Protein AF-A0A1Y2WMS4-F1 (afdb_monomer)

Structure (mmCIF, N/CA/C/O backbone):
data_AF-A0A1Y2WMS4-F1
#
_entry.id   AF-A0A1Y2WMS4-F1
#
loop_
_atom_site.group_PDB
_atom_site.id
_atom_site.type_symbol
_atom_site.label_atom_id
_atom_site.label_alt_id
_atom_site.label_comp_id
_atom_site.label_asym_id
_atom_site.label_entity_id
_atom_site.label_seq_id
_atom_site.pdbx_PDB_ins_code
_atom_site.Cartn_x
_atom_site.Cartn_y
_atom_site.Cartn_z
_atom_site.occupancy
_atom_site.B_iso_or_equiv
_atom_site.auth_seq_id
_atom_site.auth_comp_id
_atom_site.auth_asym_id
_atom_site.auth_atom_id
_atom_site.pdbx_PDB_model_num
ATOM 1 N N . MET A 1 1 ? 2.928 -3.178 -6.859 1.00 96.81 1 MET A N 1
ATOM 2 C CA . MET A 1 1 ? 4.095 -2.973 -5.972 1.00 96.81 1 MET A CA 1
ATOM 3 C C . MET A 1 1 ? 3.672 -2.931 -4.508 1.00 96.81 1 MET A C 1
ATOM 5 O O . MET A 1 1 ? 3.887 -3.922 -3.828 1.00 96.81 1 MET A O 1
ATOM 9 N N . ALA A 1 2 ? 3.023 -1.856 -4.038 1.00 98.31 2 ALA A N 1
ATOM 10 C CA . ALA A 1 2 ? 2.674 -1.676 -2.622 1.00 98.31 2 ALA A CA 1
ATOM 11 C C . ALA A 1 2 ? 1.907 -2.861 -2.008 1.00 98.31 2 ALA A C 1
ATOM 13 O O . ALA A 1 2 ? 2.315 -3.359 -0.966 1.00 98.31 2 ALA A O 1
ATOM 14 N N . GLU A 1 3 ? 0.863 -3.363 -2.678 1.00 98.50 3 GLU A N 1
ATOM 15 C CA . GLU A 1 3 ? 0.104 -4.532 -2.205 1.00 98.50 3 GLU A CA 1
ATOM 16 C C . GLU A 1 3 ? 0.995 -5.767 -2.028 1.00 98.50 3 GLU A C 1
ATOM 18 O O . GLU A 1 3 ? 0.971 -6.390 -0.972 1.00 98.50 3 GLU A O 1
ATOM 23 N N . GLY A 1 4 ? 1.812 -6.099 -3.034 1.00 98.25 4 GLY A N 1
ATOM 24 C CA . GLY A 1 4 ? 2.707 -7.257 -2.992 1.00 98.25 4 GLY A CA 1
ATOM 25 C C . GLY A 1 4 ? 3.727 -7.173 -1.860 1.00 98.25 4 GLY A C 1
ATOM 26 O O . GLY A 1 4 ? 3.909 -8.143 -1.128 1.00 98.25 4 GLY A O 1
ATOM 27 N N . VAL A 1 5 ? 4.323 -5.994 -1.658 1.00 98.62 5 VAL A N 1
ATOM 28 C CA . VAL A 1 5 ? 5.261 -5.743 -0.554 1.00 98.62 5 VAL A CA 1
ATOM 29 C C . VAL A 1 5 ? 4.569 -5.821 0.805 1.00 98.62 5 VAL A C 1
ATOM 31 O O . VAL A 1 5 ? 5.076 -6.452 1.726 1.00 98.62 5 VAL A O 1
ATOM 34 N N . PHE A 1 6 ? 3.399 -5.203 0.951 1.00 98.62 6 PHE A N 1
ATOM 35 C CA . PHE A 1 6 ? 2.679 -5.206 2.220 1.00 98.62 6 PHE A CA 1
ATOM 36 C C . PHE A 1 6 ? 2.201 -6.619 2.583 1.00 98.62 6 PHE A C 1
ATOM 38 O O . PHE A 1 6 ? 2.383 -7.076 3.712 1.00 98.62 6 PHE A O 1
ATOM 45 N N . ARG A 1 7 ? 1.644 -7.348 1.606 1.00 98.00 7 ARG A N 1
ATOM 46 C CA . ARG A 1 7 ? 1.202 -8.741 1.761 1.00 98.00 7 ARG A CA 1
ATOM 47 C C . ARG A 1 7 ? 2.344 -9.667 2.146 1.00 98.00 7 ARG A C 1
ATOM 49 O O . ARG A 1 7 ? 2.129 -10.514 3.009 1.00 98.00 7 ARG A O 1
ATOM 56 N N . SER A 1 8 ? 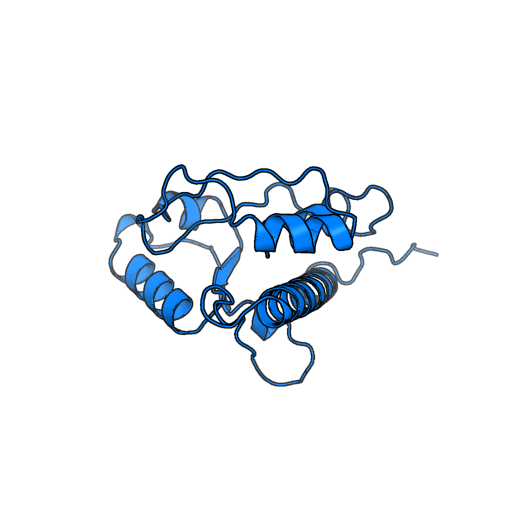3.528 -9.506 1.551 1.00 97.69 8 SER A N 1
ATOM 57 C CA . SER A 1 8 ? 4.674 -10.352 1.895 1.00 97.69 8 SER A CA 1
ATOM 58 C C . SER A 1 8 ? 5.102 -10.178 3.353 1.00 97.69 8 SER A C 1
ATOM 60 O O . SER A 1 8 ? 5.530 -11.145 3.964 1.00 97.69 8 SER A O 1
ATOM 62 N N . ILE A 1 9 ? 4.903 -8.996 3.948 1.00 97.50 9 ILE A N 1
ATOM 63 C CA . ILE A 1 9 ? 5.199 -8.755 5.368 1.00 97.50 9 ILE A CA 1
ATOM 64 C C . ILE A 1 9 ? 4.141 -9.377 6.281 1.00 97.50 9 ILE A C 1
ATOM 66 O O . ILE A 1 9 ? 4.484 -10.005 7.276 1.00 97.50 9 ILE A O 1
ATOM 70 N N . VAL A 1 10 ? 2.852 -9.183 5.995 1.00 97.44 10 VAL A N 1
ATOM 71 C CA . VAL A 1 10 ? 1.772 -9.557 6.937 1.00 97.44 10 VAL A CA 1
ATOM 72 C C . VAL A 1 10 ? 1.284 -10.999 6.783 1.00 97.44 10 VAL A C 1
ATOM 74 O O . VAL A 1 10 ? 0.491 -11.474 7.597 1.00 97.44 10 VAL A O 1
ATOM 77 N N . LYS A 1 11 ? 1.725 -11.701 5.732 1.00 95.25 11 LYS A N 1
ATOM 78 C CA . LYS A 1 11 ? 1.433 -13.126 5.504 1.00 95.25 11 LYS A CA 1
ATOM 79 C C . LYS A 1 11 ? 2.654 -14.036 5.693 1.00 95.25 11 LYS A C 1
ATOM 81 O O . LYS A 1 11 ? 2.504 -15.250 5.594 1.00 95.25 11 LYS A O 1
ATOM 86 N N . ASP A 1 12 ? 3.826 -13.484 5.998 1.00 94.94 12 ASP A N 1
ATOM 87 C CA . ASP A 1 12 ? 4.987 -14.261 6.438 1.00 94.94 12 ASP A CA 1
ATOM 88 C C . ASP A 1 12 ? 4.782 -14.727 7.886 1.00 94.94 12 ASP A C 1
ATOM 90 O O . ASP A 1 12 ? 4.567 -13.911 8.776 1.00 94.94 12 ASP A O 1
ATOM 94 N N . GLN A 1 13 ? 4.848 -16.038 8.127 1.00 95.31 13 GLN A N 1
ATOM 95 C CA . GLN A 1 13 ? 4.649 -16.644 9.450 1.00 95.31 13 GLN A CA 1
ATOM 96 C C . GLN A 1 13 ? 5.714 -16.245 10.474 1.00 95.31 13 GLN A C 1
ATOM 98 O O . GLN A 1 13 ? 5.467 -16.326 11.675 1.00 95.31 13 GLN A O 1
ATOM 103 N N . SER A 1 14 ? 6.895 -15.834 10.013 1.00 95.31 14 SER A N 1
ATOM 104 C CA . SER A 1 14 ? 7.967 -15.339 10.876 1.00 95.31 14 SER A CA 1
ATOM 105 C C . SER A 1 14 ? 7.796 -13.865 11.256 1.00 95.31 14 SER A C 1
ATOM 107 O O . SER A 1 14 ? 8.465 -13.378 12.167 1.00 95.31 14 SER A O 1
ATOM 109 N N . SER A 1 15 ? 6.891 -13.149 10.583 1.00 95.94 15 SER A N 1
ATOM 110 C CA . SER A 1 15 ? 6.625 -11.739 10.838 1.00 95.94 15 SER A CA 1
ATOM 111 C C . SER A 1 15 ? 5.830 -11.552 12.133 1.00 95.94 15 SER A C 1
ATOM 113 O O . SER A 1 15 ? 4.819 -12.230 12.332 1.00 95.94 15 SER A O 1
ATOM 115 N N . PRO A 1 16 ? 6.179 -10.569 12.985 1.00 96.31 16 PRO A N 1
ATOM 116 C CA . PRO A 1 16 ? 5.387 -10.246 14.175 1.00 96.31 16 PRO A CA 1
ATOM 117 C C . PRO A 1 16 ? 3.985 -9.721 13.828 1.00 96.31 16 PRO A C 1
ATOM 119 O O . PRO A 1 16 ? 3.116 -9.654 14.694 1.00 96.31 16 PRO A O 1
ATOM 122 N N . TYR A 1 17 ? 3.759 -9.357 12.562 1.00 97.00 17 TYR A N 1
ATOM 123 C CA . TYR A 1 17 ? 2.486 -8.863 12.047 1.00 97.00 17 TYR A CA 1
ATOM 124 C C . TYR A 1 17 ? 1.635 -9.958 11.392 1.00 97.00 17 TYR A C 1
ATOM 126 O O . TYR A 1 17 ? 0.578 -9.656 10.827 1.00 97.00 17 TYR A O 1
ATOM 134 N N . TYR A 1 18 ? 2.091 -11.216 11.432 1.00 96.19 18 TYR A N 1
ATOM 135 C CA . TYR A 1 18 ? 1.369 -12.342 10.856 1.00 96.19 18 TYR A CA 1
ATOM 136 C C . TYR A 1 18 ? -0.062 -12.412 11.402 1.00 96.19 18 TYR A C 1
ATOM 138 O O . TYR A 1 18 ? -0.282 -12.389 12.611 1.00 96.19 18 TYR A O 1
ATOM 146 N N . ASN A 1 19 ? -1.042 -12.491 10.499 1.00 92.56 19 ASN A N 1
ATOM 147 C CA . ASN A 1 19 ? -2.478 -12.529 10.809 1.00 92.56 19 ASN A CA 1
ATOM 148 C C . ASN A 1 19 ? -3.059 -11.310 11.557 1.00 92.56 19 ASN A C 1
ATOM 150 O O . ASN A 1 19 ? -4.231 -11.348 11.924 1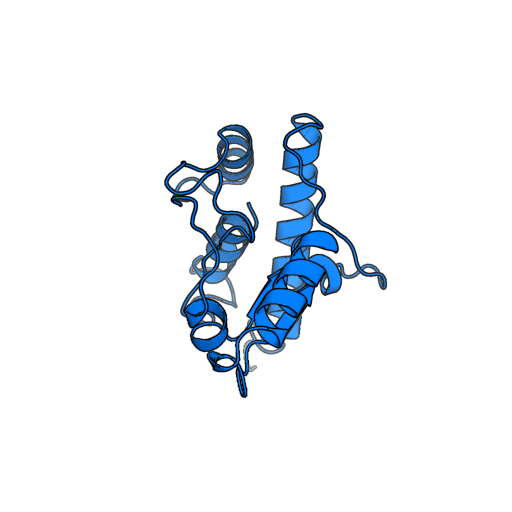.00 92.56 19 ASN A O 1
ATOM 154 N N . LEU A 1 20 ? -2.317 -10.208 11.725 1.00 96.25 20 LEU A N 1
ATOM 155 C CA . LEU A 1 20 ? -2.885 -8.961 12.267 1.00 96.25 20 LEU A CA 1
ATOM 156 C C . LEU A 1 20 ? -3.685 -8.170 11.224 1.00 96.25 20 LEU A C 1
ATOM 158 O O . LEU A 1 20 ? -4.523 -7.343 11.578 1.00 96.25 20 LEU A O 1
ATOM 162 N N . ILE A 1 21 ? -3.435 -8.430 9.939 1.00 97.31 21 ILE A N 1
ATOM 163 C CA . ILE A 1 21 ? -4.159 -7.829 8.821 1.00 97.31 21 ILE A CA 1
ATOM 164 C C . ILE A 1 21 ? -4.978 -8.903 8.108 1.00 97.31 21 ILE A C 1
ATOM 166 O O . ILE A 1 21 ? -4.432 -9.838 7.504 1.00 97.31 21 ILE A O 1
ATOM 170 N N . ASP A 1 22 ? -6.296 -8.730 8.158 1.00 95.25 22 ASP A N 1
ATOM 171 C CA . ASP A 1 22 ? -7.261 -9.614 7.510 1.00 95.25 22 ASP A CA 1
ATOM 172 C C . ASP A 1 22 ? -7.119 -9.540 5.982 1.00 95.25 22 ASP A C 1
ATOM 174 O O . ASP A 1 22 ? -6.704 -10.509 5.328 1.00 95.25 22 ASP A O 1
ATOM 178 N N . ARG A 1 23 ? -7.338 -8.341 5.424 1.00 96.38 23 ARG A N 1
ATOM 179 C CA . ARG A 1 23 ? -7.416 -8.104 3.980 1.00 96.38 23 ARG A CA 1
ATOM 180 C C . ARG A 1 23 ? -6.440 -7.033 3.500 1.00 96.38 23 ARG A C 1
ATOM 182 O O . ARG A 1 23 ? -6.307 -5.976 4.107 1.00 96.38 23 ARG A O 1
ATOM 189 N N . VAL A 1 24 ? -5.802 -7.297 2.360 1.00 97.94 24 VAL A N 1
ATOM 190 C CA . VAL A 1 24 ? -4.937 -6.358 1.631 1.00 97.94 24 VAL A CA 1
ATOM 191 C C . VAL A 1 24 ? -5.297 -6.449 0.155 1.00 97.94 24 VAL A C 1
ATOM 193 O O . VAL A 1 24 ? -5.453 -7.553 -0.361 1.00 97.94 24 VAL A O 1
ATOM 196 N N . ASP A 1 25 ? -5.442 -5.306 -0.503 1.00 98.12 25 ASP A N 1
ATOM 197 C CA . ASP A 1 25 ? -5.814 -5.209 -1.915 1.00 98.12 25 ASP A CA 1
ATOM 198 C C . ASP A 1 25 ? -5.302 -3.879 -2.491 1.00 98.12 25 ASP A C 1
ATOM 200 O O . ASP A 1 25 ? -4.884 -2.988 -1.743 1.00 98.12 25 ASP A O 1
ATOM 204 N N . SER A 1 26 ? -5.356 -3.723 -3.811 1.00 98.00 26 SER A N 1
ATOM 205 C CA . SER A 1 26 ? -5.028 -2.480 -4.503 1.00 98.00 26 SER A CA 1
ATOM 206 C C . SER A 1 26 ? -5.996 -2.165 -5.642 1.00 98.00 26 SER A C 1
ATOM 208 O O . SER A 1 26 ? -6.735 -3.011 -6.140 1.00 98.00 26 SER A O 1
ATOM 210 N N . CYS A 1 27 ? -6.051 -0.892 -6.030 1.00 97.56 27 CYS A N 1
ATOM 211 C CA . CYS A 1 27 ? -6.873 -0.429 -7.141 1.00 97.56 27 CYS A CA 1
ATOM 212 C C . CYS A 1 27 ? -6.344 0.890 -7.711 1.00 97.56 27 CYS A C 1
ATOM 214 O O . CYS A 1 27 ? -5.591 1.611 -7.055 1.00 97.56 27 CYS A O 1
ATOM 216 N N . GLY A 1 28 ? -6.757 1.213 -8.935 1.00 95.81 28 GLY A N 1
ATOM 217 C CA . GLY A 1 28 ? -6.514 2.511 -9.557 1.00 95.81 28 GLY A CA 1
ATOM 218 C C . GLY A 1 28 ? -7.675 3.485 -9.342 1.00 95.81 28 GLY A C 1
ATOM 219 O O . GLY A 1 28 ? -8.845 3.093 -9.356 1.00 95.81 28 GLY A O 1
ATOM 220 N N . THR A 1 29 ? -7.369 4.782 -9.218 1.00 93.50 29 THR A N 1
ATOM 221 C CA . THR A 1 29 ? -8.392 5.847 -9.299 1.00 93.50 29 THR A CA 1
ATOM 222 C C . THR A 1 29 ? -8.969 5.947 -10.721 1.00 93.50 29 THR A C 1
ATOM 224 O O . THR A 1 29 ? -10.154 6.236 -10.914 1.00 93.50 29 THR A O 1
ATOM 227 N N . GLY A 1 30 ? -8.145 5.626 -11.725 1.00 87.69 30 GLY A N 1
ATOM 228 C CA . GLY A 1 30 ? -8.538 5.381 -13.111 1.00 87.69 30 GLY A CA 1
ATOM 229 C C . GLY A 1 30 ? -8.938 3.924 -13.381 1.00 87.69 30 GLY A C 1
ATOM 230 O O . GLY A 1 30 ? -8.636 3.023 -12.606 1.00 87.69 30 GLY A O 1
ATOM 231 N N . GLY A 1 31 ? -9.631 3.690 -14.501 1.00 86.81 31 GLY A N 1
ATOM 232 C CA . GLY A 1 31 ? -10.062 2.350 -14.935 1.00 86.81 31 GLY A CA 1
ATOM 233 C C . GLY A 1 31 ? -9.343 1.808 -16.173 1.00 86.81 31 GLY A C 1
ATOM 234 O O . GLY A 1 31 ? -9.758 0.771 -16.681 1.00 86.81 31 GLY A O 1
ATOM 235 N N . TYR A 1 32 ? -8.319 2.507 -16.672 1.00 85.62 32 TYR A N 1
ATOM 236 C CA . TYR A 1 32 ? -7.708 2.261 -17.987 1.00 85.62 32 TYR A CA 1
ATOM 237 C C . TYR A 1 32 ? -7.072 0.874 -18.144 1.00 85.62 32 TYR A C 1
ATOM 239 O O . TYR A 1 32 ? -7.083 0.343 -19.245 1.00 85.62 32 TYR A O 1
ATOM 247 N N . HIS A 1 33 ? -6.582 0.293 -17.048 1.00 89.44 33 HIS A N 1
ATOM 248 C CA . HIS A 1 33 ? -5.892 -1.002 -17.023 1.00 89.44 33 HIS A CA 1
ATOM 249 C C . HIS A 1 33 ? -6.725 -2.103 -16.358 1.00 89.44 33 HIS A C 1
ATOM 251 O O . HIS A 1 33 ? -6.185 -3.060 -15.825 1.00 89.44 33 HIS A O 1
ATOM 257 N N . THR A 1 34 ? -8.051 -1.948 -16.282 1.00 93.81 34 THR A N 1
ATOM 258 C CA . THR A 1 34 ? -8.883 -2.927 -15.565 1.00 93.81 34 THR A CA 1
ATOM 259 C C . THR A 1 34 ? -8.780 -4.309 -16.221 1.00 93.81 34 THR A C 1
ATOM 261 O O . THR A 1 34 ? -9.140 -4.4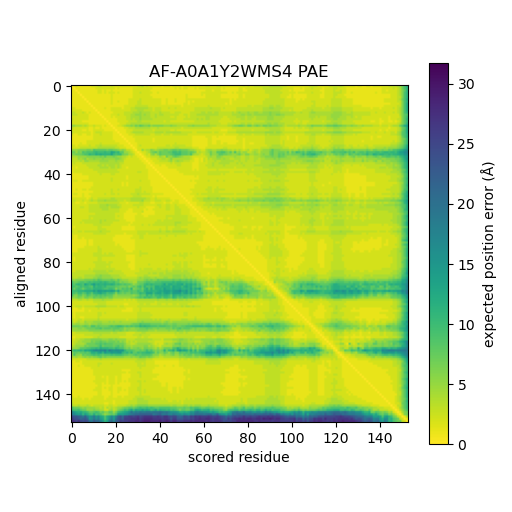55 -17.383 1.00 93.81 34 THR A O 1
ATOM 264 N N . GLY A 1 35 ? -8.369 -5.317 -15.452 1.00 95.38 35 GLY A N 1
ATOM 265 C CA . GLY A 1 35 ? -8.156 -6.695 -15.892 1.00 95.38 35 GLY A CA 1
ATOM 266 C C . GLY A 1 35 ? -6.699 -7.031 -16.213 1.00 95.38 35 GLY A C 1
ATOM 267 O O . GLY A 1 35 ? -6.366 -8.213 -16.226 1.00 95.38 35 GLY A O 1
ATOM 268 N N . ASP A 1 36 ? -5.841 -6.029 -16.413 1.00 96.06 36 ASP A N 1
ATOM 269 C CA . ASP A 1 36 ? -4.435 -6.246 -16.751 1.00 96.06 36 ASP A CA 1
ATOM 270 C C . ASP A 1 36 ? -3.662 -6.826 -15.554 1.00 96.06 36 ASP A C 1
ATOM 272 O O . ASP A 1 36 ? -3.919 -6.494 -14.390 1.00 96.06 36 ASP A O 1
ATOM 276 N N . GLU A 1 37 ? -2.680 -7.676 -15.847 1.00 96.31 37 GLU A N 1
ATOM 277 C CA . GLU A 1 37 ? -1.688 -8.117 -14.864 1.00 96.31 37 GLU A CA 1
ATOM 278 C C . GLU A 1 37 ? -0.746 -6.959 -14.474 1.00 96.31 37 GLU A C 1
ATOM 280 O O . GLU A 1 37 ? -0.636 -5.965 -15.202 1.00 96.31 37 GLU A O 1
ATOM 285 N N . PRO A 1 38 ? -0.038 -7.045 -13.330 1.00 95.00 38 PRO A N 1
ATOM 286 C CA . PRO A 1 38 ? 0.920 -6.021 -12.947 1.00 95.00 38 PRO A CA 1
ATOM 287 C C . PRO A 1 38 ? 2.040 -5.925 -13.985 1.00 95.00 38 PRO A C 1
ATOM 289 O O . PRO A 1 38 ? 2.474 -6.933 -14.539 1.00 95.00 38 PRO A O 1
ATOM 292 N N . ASP A 1 39 ? 2.558 -4.714 -14.201 1.00 95.06 39 ASP A N 1
ATOM 293 C CA . ASP A 1 39 ? 3.680 -4.488 -15.115 1.00 95.06 39 ASP A CA 1
ATOM 294 C C . ASP A 1 39 ? 4.828 -5.475 -14.836 1.00 95.06 39 ASP A C 1
ATOM 296 O O . ASP A 1 39 ? 5.269 -5.621 -13.692 1.00 95.06 39 ASP A O 1
ATOM 300 N N . SER A 1 40 ? 5.336 -6.127 -15.884 1.00 95.50 40 SER A N 1
ATOM 301 C CA . SER A 1 40 ? 6.408 -7.130 -15.780 1.00 95.50 40 SER A CA 1
ATOM 302 C C . SER A 1 40 ? 7.649 -6.643 -15.019 1.00 95.50 40 SER A C 1
ATOM 304 O O . SER A 1 40 ? 8.314 -7.437 -14.360 1.00 95.50 40 SER A O 1
ATOM 306 N N . ARG A 1 41 ? 7.950 -5.337 -15.037 1.00 96.44 41 ARG A N 1
ATOM 307 C CA . ARG A 1 41 ? 9.054 -4.738 -14.272 1.00 96.44 41 ARG A CA 1
ATOM 308 C C . ARG A 1 41 ? 8.736 -4.684 -12.781 1.00 96.44 41 ARG A C 1
ATOM 310 O O . ARG A 1 41 ? 9.621 -4.930 -11.975 1.00 96.44 41 ARG A O 1
ATOM 317 N N . THR A 1 42 ? 7.475 -4.438 -12.410 1.00 96.56 42 THR A N 1
ATOM 318 C CA . THR A 1 42 ? 7.024 -4.598 -11.016 1.00 96.56 42 THR A CA 1
ATOM 319 C C . THR A 1 42 ? 7.184 -6.045 -10.574 1.00 96.56 42 THR A C 1
ATOM 321 O O . THR A 1 42 ? 7.715 -6.275 -9.494 1.00 96.56 42 THR A O 1
ATOM 324 N N . MET A 1 43 ? 6.753 -7.004 -11.399 1.00 97.50 43 MET A N 1
ATOM 325 C CA . MET A 1 43 ? 6.885 -8.430 -11.084 1.00 97.50 43 MET A CA 1
ATOM 326 C C . MET A 1 43 ? 8.352 -8.835 -10.924 1.00 97.50 43 MET A C 1
ATOM 328 O O . MET A 1 43 ? 8.715 -9.392 -9.896 1.00 97.50 43 MET A O 1
ATOM 332 N N . SER A 1 44 ? 9.214 -8.441 -11.863 1.00 97.00 44 SER A N 1
ATOM 333 C CA . SER A 1 44 ? 10.651 -8.719 -11.807 1.00 97.00 44 SER A CA 1
ATOM 334 C C . SER A 1 44 ? 11.324 -8.126 -10.564 1.00 97.00 44 SER A C 1
ATOM 336 O O . SER A 1 44 ? 12.138 -8.805 -9.943 1.00 97.00 44 SER A O 1
ATOM 338 N N . THR A 1 45 ? 10.974 -6.896 -10.169 1.00 97.88 45 THR A N 1
ATOM 339 C CA . THR A 1 45 ? 11.477 -6.291 -8.926 1.00 97.88 45 THR A CA 1
ATOM 340 C C . THR A 1 45 ? 10.959 -7.028 -7.688 1.00 97.88 45 THR A C 1
ATOM 342 O O . THR A 1 45 ? 11.716 -7.287 -6.761 1.00 97.88 45 THR A O 1
ATOM 345 N N . LEU A 1 46 ? 9.679 -7.409 -7.645 1.00 98.31 46 LEU A N 1
ATOM 346 C CA . LEU A 1 46 ? 9.142 -8.189 -6.524 1.00 98.31 46 LEU A CA 1
ATOM 347 C C . LEU A 1 46 ? 9.857 -9.544 -6.391 1.00 98.31 46 LEU A C 1
ATOM 349 O O . LEU A 1 46 ? 10.260 -9.923 -5.291 1.00 98.31 46 LEU A O 1
ATOM 353 N N . GLU A 1 47 ? 10.081 -10.236 -7.507 1.00 98.12 47 GLU A N 1
ATOM 354 C CA . GLU A 1 47 ? 10.785 -11.518 -7.555 1.00 98.12 47 GLU A CA 1
ATOM 355 C C . GLU A 1 47 ? 12.244 -11.408 -7.104 1.00 98.12 47 GLU A C 1
ATOM 357 O O . GLU A 1 47 ? 12.698 -12.253 -6.330 1.00 98.12 47 GLU A O 1
ATOM 362 N N . SER A 1 48 ? 12.974 -10.358 -7.509 1.00 97.81 48 SER A N 1
ATOM 363 C CA . SER A 1 48 ? 14.360 -10.144 -7.057 1.00 97.81 48 SER A CA 1
ATOM 364 C C . SER A 1 48 ? 14.472 -9.930 -5.546 1.00 97.81 48 SER A C 1
ATOM 366 O O . SER A 1 48 ? 15.536 -10.152 -4.974 1.00 97.81 48 SER A O 1
ATOM 368 N N . HIS A 1 49 ? 13.366 -9.552 -4.902 1.00 98.00 49 HIS A N 1
ATOM 369 C CA . HIS A 1 49 ? 13.230 -9.404 -3.453 1.00 98.00 49 HIS A CA 1
ATOM 370 C C . HIS A 1 49 ? 12.518 -10.589 -2.774 1.00 98.00 49 HIS A C 1
ATOM 372 O O . HIS A 1 49 ? 12.092 -10.493 -1.623 1.00 98.00 49 HIS A O 1
ATOM 378 N N . GLY A 1 50 ? 12.384 -11.723 -3.469 1.00 97.56 50 GLY A N 1
ATOM 379 C CA . GLY A 1 50 ? 11.833 -12.966 -2.921 1.00 97.56 50 GLY A CA 1
ATOM 380 C C . GLY A 1 50 ? 10.303 -13.039 -2.878 1.00 97.56 50 GLY A C 1
ATOM 381 O O . GLY A 1 50 ? 9.754 -13.997 -2.337 1.00 97.56 50 GLY A O 1
ATOM 382 N N . ILE A 1 51 ? 9.594 -12.068 -3.459 1.00 98.12 51 ILE A N 1
ATOM 383 C CA . ILE A 1 51 ? 8.128 -12.047 -3.527 1.00 98.12 51 ILE A CA 1
ATOM 384 C C . ILE A 1 51 ? 7.691 -12.670 -4.859 1.00 98.12 51 ILE A C 1
ATOM 386 O O . ILE A 1 51 ? 7.456 -11.974 -5.843 1.00 98.12 51 ILE A O 1
ATOM 390 N N . TH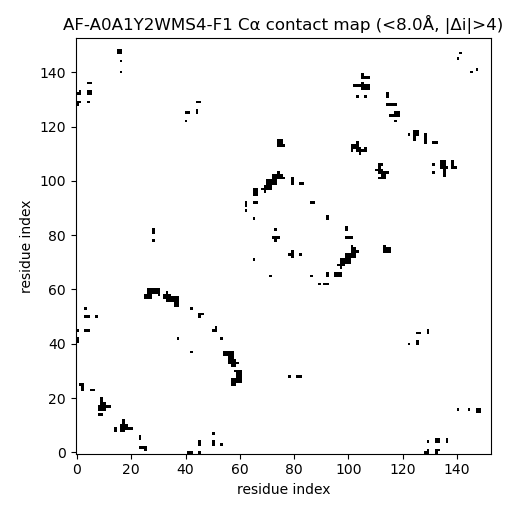R A 1 52 ? 7.589 -13.999 -4.893 1.00 96.38 52 THR A N 1
ATOM 391 C CA . THR A 1 52 ? 7.359 -14.780 -6.128 1.00 96.38 52 THR A CA 1
ATOM 392 C C . THR A 1 52 ? 5.924 -15.282 -6.310 1.00 96.38 52 THR A C 1
ATOM 394 O O . THR A 1 52 ? 5.581 -15.818 -7.357 1.00 96.38 52 THR A O 1
ATOM 397 N N . ASN A 1 53 ? 5.061 -15.121 -5.304 1.00 93.19 53 ASN A N 1
ATOM 398 C CA . ASN A 1 53 ? 3.673 -15.604 -5.313 1.00 93.19 53 ASN A CA 1
ATOM 399 C C . ASN A 1 53 ? 2.634 -14.478 -5.452 1.00 93.19 53 ASN A C 1
ATOM 401 O O . ASN A 1 53 ? 1.443 -14.689 -5.203 1.00 93.19 53 ASN A O 1
ATOM 405 N N . TYR A 1 54 ? 3.074 -13.270 -5.808 1.00 96.31 54 TYR A N 1
ATOM 406 C CA . TYR A 1 54 ? 2.177 -12.139 -5.983 1.00 96.31 54 TYR A CA 1
ATOM 407 C C . TYR A 1 54 ? 1.421 -12.253 -7.306 1.00 96.31 54 TYR A C 1
ATOM 409 O O . TYR A 1 54 ? 2.006 -12.423 -8.368 1.00 96.31 54 TYR A O 1
ATOM 417 N N . THR A 1 55 ? 0.104 -12.128 -7.232 1.00 94.75 55 THR A N 1
ATOM 418 C CA . THR A 1 55 ? -0.784 -12.045 -8.389 1.00 94.75 55 THR A CA 1
ATOM 419 C C . THR A 1 55 ? -1.844 -10.999 -8.087 1.00 94.75 55 THR A C 1
ATOM 421 O O . THR A 1 55 ? -2.269 -10.841 -6.937 1.00 94.75 55 THR A O 1
ATOM 424 N N . HIS A 1 56 ? -2.235 -10.253 -9.113 1.00 96.19 56 HIS A N 1
ATOM 425 C CA . HIS A 1 56 ? -3.250 -9.216 -9.023 1.00 96.19 56 HIS A CA 1
ATOM 426 C C . HIS A 1 56 ? -3.813 -8.960 -10.421 1.00 96.19 56 HIS A C 1
ATOM 428 O O . HIS A 1 56 ? -3.072 -9.015 -11.395 1.00 96.19 56 HIS A O 1
ATOM 434 N N . ALA A 1 57 ? -5.102 -8.654 -10.516 1.00 96.75 57 ALA A N 1
ATOM 435 C CA . ALA A 1 57 ? -5.703 -8.139 -11.739 1.00 96.75 57 ALA A CA 1
ATOM 436 C C . ALA A 1 57 ? -6.151 -6.712 -11.454 1.00 96.75 57 ALA A C 1
ATOM 438 O O . ALA A 1 57 ? -6.966 -6.489 -10.552 1.00 96.75 57 ALA A O 1
ATOM 439 N N . ALA A 1 58 ? -5.603 -5.757 -12.204 1.00 96.62 58 ALA A N 1
ATOM 440 C CA . ALA A 1 58 ? -5.858 -4.349 -11.974 1.00 96.62 58 ALA A CA 1
ATOM 441 C C . ALA A 1 58 ? -7.364 -4.072 -11.981 1.00 96.62 58 ALA A C 1
ATOM 443 O O . ALA A 1 58 ? -8.131 -4.567 -12.808 1.00 96.62 58 ALA A O 1
ATOM 444 N N . ARG A 1 59 ? -7.815 -3.269 -11.023 1.00 97.75 59 ARG A N 1
ATOM 445 C CA . ARG A 1 59 ? -9.225 -2.916 -10.875 1.00 97.75 59 ARG A CA 1
ATOM 446 C C . ARG A 1 59 ? -9.381 -1.441 -10.573 1.00 97.75 59 ARG A C 1
ATOM 448 O O . ARG A 1 59 ? -8.513 -0.815 -9.969 1.00 97.75 59 ARG A O 1
ATOM 455 N N . LYS A 1 60 ? -10.533 -0.896 -10.948 1.00 97.00 60 LYS A N 1
ATOM 456 C CA . LYS A 1 60 ? -10.922 0.461 -10.571 1.00 97.00 60 LYS A CA 1
ATOM 457 C C . LYS A 1 60 ? -11.427 0.502 -9.128 1.00 97.00 60 LYS A C 1
ATOM 459 O O . LYS A 1 60 ? -12.110 -0.428 -8.687 1.00 97.00 60 LYS A O 1
ATOM 464 N N . LEU A 1 61 ? -11.133 1.602 -8.445 1.00 96.25 61 LEU A N 1
ATOM 465 C CA . LEU A 1 61 ? -11.740 1.996 -7.177 1.00 96.25 61 LEU A CA 1
ATOM 466 C C . LEU A 1 61 ? -13.278 1.991 -7.259 1.00 96.25 61 LEU A C 1
ATOM 468 O O . LEU A 1 61 ? -13.869 2.414 -8.260 1.00 96.25 61 LEU A O 1
ATOM 472 N N . ARG A 1 62 ? -13.926 1.532 -6.188 1.00 95.12 62 ARG A N 1
ATOM 473 C CA . ARG A 1 62 ? -15.385 1.448 -6.034 1.00 95.12 62 ARG A CA 1
ATOM 474 C C . ARG A 1 62 ? -15.821 2.103 -4.728 1.00 95.12 62 ARG A C 1
ATOM 476 O O . ARG A 1 62 ? -15.054 2.186 -3.778 1.00 95.12 62 ARG A O 1
ATOM 483 N N . ASP A 1 63 ? -17.092 2.494 -4.643 1.00 94.44 63 ASP A N 1
ATOM 484 C CA . ASP A 1 63 ? -17.661 3.041 -3.401 1.00 94.44 63 ASP A CA 1
ATOM 485 C C . ASP A 1 63 ? -17.536 2.055 -2.222 1.00 94.44 63 ASP A C 1
ATOM 487 O O . ASP A 1 63 ? -17.289 2.478 -1.097 1.00 94.44 63 ASP A O 1
ATOM 491 N N . SER A 1 64 ? -17.647 0.744 -2.472 1.00 94.50 64 SER A N 1
ATOM 492 C CA . SER A 1 64 ? -17.490 -0.283 -1.433 1.00 94.50 64 SER A CA 1
ATOM 493 C C . SER A 1 64 ? -16.087 -0.305 -0.822 1.00 94.50 64 SER A C 1
ATOM 495 O O . SER A 1 64 ? -15.956 -0.626 0.350 1.00 94.50 64 SER A O 1
ATOM 497 N N . ASP A 1 65 ? -15.042 0.113 -1.549 1.00 96.19 65 ASP A N 1
ATOM 498 C CA . ASP A 1 65 ? -13.677 0.146 -1.003 1.00 96.19 65 ASP A CA 1
ATOM 499 C C . ASP A 1 65 ? -13.579 1.094 0.207 1.00 96.19 65 ASP A C 1
ATOM 501 O O . ASP A 1 65 ? -12.893 0.808 1.181 1.00 96.19 65 ASP A O 1
ATOM 505 N N . PHE A 1 66 ? -14.338 2.191 0.202 1.00 96.00 66 PHE A N 1
ATOM 506 C CA . PHE A 1 66 ? -14.408 3.127 1.329 1.00 96.00 66 PHE A CA 1
ATOM 507 C C . PHE A 1 66 ? -15.203 2.589 2.525 1.00 96.00 66 PHE A C 1
ATOM 509 O O . PHE A 1 66 ? -15.212 3.216 3.585 1.00 96.00 66 PHE A O 1
ATOM 516 N N . GLN A 1 67 ? -15.935 1.492 2.363 1.00 93.12 67 GLN A N 1
ATOM 517 C CA . GLN A 1 67 ? -16.712 0.866 3.433 1.00 93.12 67 GLN A CA 1
ATOM 518 C C . GLN A 1 67 ? -16.003 -0.371 3.978 1.00 93.12 67 GLN A C 1
ATOM 520 O O . GLN A 1 67 ? -16.040 -0.613 5.180 1.00 93.12 67 GLN A O 1
ATOM 525 N N . ASP A 1 68 ? -15.338 -1.112 3.098 1.00 94.62 68 ASP A N 1
ATOM 526 C CA . ASP A 1 68 ? -14.756 -2.404 3.421 1.00 94.62 68 ASP A CA 1
ATOM 527 C C . ASP A 1 68 ? -13.303 -2.321 3.928 1.00 94.62 68 ASP A C 1
ATOM 529 O O . ASP A 1 68 ? -12.782 -3.322 4.417 1.00 94.62 68 ASP A O 1
ATOM 533 N N . PHE A 1 69 ? -12.619 -1.181 3.766 1.00 97.25 69 PHE A N 1
ATOM 534 C CA . PHE A 1 69 ? -11.237 -0.989 4.221 1.00 97.25 69 PHE A CA 1
ATOM 535 C C . PHE A 1 69 ? -11.128 0.100 5.291 1.00 97.25 69 PHE A C 1
ATOM 537 O O . PHE A 1 69 ? -11.649 1.204 5.137 1.00 97.25 69 PHE A O 1
ATOM 544 N N . ASP A 1 70 ? -10.361 -0.182 6.345 1.00 97.12 70 ASP A N 1
ATOM 545 C CA . ASP A 1 70 ? -10.064 0.786 7.407 1.00 97.12 70 ASP A CA 1
ATOM 546 C C . ASP A 1 70 ? -9.093 1.886 6.951 1.00 97.12 70 ASP A C 1
ATOM 548 O O . ASP A 1 70 ? -9.162 3.024 7.422 1.00 97.12 70 ASP A O 1
ATOM 552 N N . TYR A 1 71 ? -8.192 1.554 6.023 1.00 98.19 71 TYR A N 1
ATOM 553 C CA . TYR A 1 71 ? -7.158 2.441 5.495 1.00 98.19 71 TYR A CA 1
ATOM 554 C C . TYR A 1 71 ? -7.130 2.378 3.970 1.00 98.19 71 TYR A C 1
ATOM 556 O O . TYR A 1 71 ? -7.139 1.298 3.382 1.00 98.19 71 TYR A O 1
ATOM 564 N N . ILE A 1 72 ? -7.046 3.546 3.333 1.00 98.31 72 ILE A N 1
ATOM 565 C CA . ILE A 1 72 ? -6.835 3.684 1.891 1.00 98.31 72 ILE A CA 1
ATOM 566 C C . ILE A 1 72 ? -5.631 4.595 1.682 1.00 98.31 72 ILE A C 1
ATOM 568 O O . ILE A 1 72 ? -5.671 5.790 1.994 1.00 98.31 72 ILE A O 1
ATOM 572 N N . PHE A 1 73 ? -4.559 4.027 1.136 1.00 98.56 73 PHE A N 1
ATOM 573 C CA . PHE A 1 73 ? -3.314 4.746 0.906 1.00 98.56 73 PHE A CA 1
ATOM 574 C C . PHE A 1 73 ? -3.193 5.232 -0.537 1.00 98.56 73 PHE A C 1
ATOM 576 O O . PHE A 1 73 ? -3.199 4.444 -1.480 1.00 98.56 73 PHE A O 1
ATOM 583 N N . ALA A 1 74 ? -3.028 6.543 -0.701 1.00 98.38 74 ALA A N 1
ATOM 584 C CA . ALA A 1 74 ? -2.652 7.164 -1.964 1.00 98.38 74 ALA A CA 1
ATOM 585 C C . ALA A 1 74 ? -1.137 7.059 -2.183 1.00 98.38 74 ALA A C 1
ATOM 587 O O . ALA A 1 74 ? -0.367 7.283 -1.247 1.00 98.38 74 ALA A O 1
ATOM 588 N N . MET A 1 75 ? -0.699 6.757 -3.406 1.00 97.94 75 MET A N 1
ATOM 589 C CA . MET A 1 75 ? 0.735 6.681 -3.725 1.00 97.94 75 MET A CA 1
ATOM 590 C C . MET A 1 75 ? 1.345 8.073 -3.930 1.00 97.94 75 MET A C 1
ATOM 592 O O . MET A 1 75 ? 2.475 8.329 -3.513 1.00 97.94 75 MET A O 1
ATOM 596 N N . ASP A 1 76 ? 0.566 8.997 -4.491 1.00 97.50 76 ASP A N 1
ATOM 597 C CA . ASP A 1 76 ? 0.950 10.387 -4.710 1.00 97.50 76 ASP A CA 1
ATOM 598 C C . ASP A 1 76 ? -0.172 11.381 -4.340 1.00 97.50 76 ASP A C 1
ATOM 600 O O . ASP A 1 76 ? -1.271 11.017 -3.904 1.00 97.50 76 ASP A O 1
ATOM 604 N N . ASN A 1 77 ? 0.112 12.675 -4.509 1.00 97.62 77 ASN A N 1
ATOM 605 C CA . ASN A 1 77 ? -0.841 13.744 -4.207 1.00 97.62 77 ASN A CA 1
ATOM 606 C C . ASN A 1 77 ? -2.034 13.793 -5.176 1.00 97.62 77 ASN A C 1
ATOM 608 O O . ASN A 1 77 ? -3.103 14.264 -4.787 1.00 97.62 77 ASN A O 1
ATOM 612 N N . ALA A 1 78 ? -1.873 13.329 -6.419 1.00 97.06 78 ALA A N 1
ATOM 613 C CA . ALA A 1 78 ? -2.955 13.311 -7.398 1.00 97.06 78 ALA A CA 1
ATOM 614 C C . ALA A 1 78 ? -3.978 12.227 -7.036 1.00 97.06 78 ALA A C 1
ATOM 616 O O . ALA A 1 78 ? -5.170 12.511 -6.945 1.00 97.06 78 ALA A O 1
ATOM 617 N N . ASN A 1 79 ? -3.509 11.023 -6.702 1.00 97.56 79 ASN A N 1
ATOM 618 C CA . ASN A 1 79 ? -4.333 9.942 -6.174 1.00 97.56 79 ASN A CA 1
ATOM 619 C C . ASN A 1 79 ? -5.049 10.368 -4.889 1.00 97.56 79 ASN A C 1
ATOM 621 O O . ASN A 1 79 ? -6.240 10.106 -4.737 1.00 97.56 79 ASN A O 1
ATOM 625 N N . LEU A 1 80 ? -4.355 11.057 -3.975 1.00 97.88 80 LEU A N 1
ATOM 626 C CA . LEU A 1 80 ? -4.972 11.545 -2.742 1.00 97.88 80 LEU A CA 1
ATOM 627 C C . LEU A 1 80 ? -6.105 12.532 -3.041 1.00 97.88 80 LEU A C 1
ATOM 629 O O . LEU A 1 80 ? -7.196 12.415 -2.481 1.00 97.88 80 LEU A O 1
ATOM 633 N N . ALA A 1 81 ? -5.867 13.485 -3.944 1.00 97.25 81 ALA A N 1
ATOM 634 C CA . ALA A 1 81 ? -6.882 14.442 -4.360 1.00 97.25 81 ALA A CA 1
ATOM 635 C C . ALA A 1 81 ? -8.083 13.751 -5.029 1.00 97.25 81 ALA A C 1
ATOM 637 O O . ALA A 1 81 ? -9.226 14.106 -4.735 1.00 97.25 81 ALA A O 1
ATOM 638 N N . ASP A 1 82 ? -7.844 12.751 -5.879 1.00 96.69 82 ASP A N 1
ATOM 639 C CA . ASP A 1 82 ? -8.894 11.961 -6.525 1.00 96.69 82 ASP A CA 1
ATOM 640 C C . ASP A 1 82 ? -9.742 11.194 -5.508 1.00 96.69 82 ASP A C 1
ATOM 642 O O . ASP A 1 82 ? -10.971 11.248 -5.579 1.00 96.69 82 ASP A O 1
ATOM 646 N N . LEU A 1 83 ? -9.111 10.533 -4.532 1.00 96.62 83 LEU A N 1
ATOM 647 C CA . LEU A 1 83 ? -9.799 9.801 -3.464 1.00 96.62 83 LEU A CA 1
ATOM 648 C C . LEU A 1 83 ? -10.676 10.728 -2.618 1.00 96.62 83 LEU A C 1
ATOM 650 O O . LEU A 1 83 ? -11.844 10.421 -2.375 1.00 96.62 83 LEU 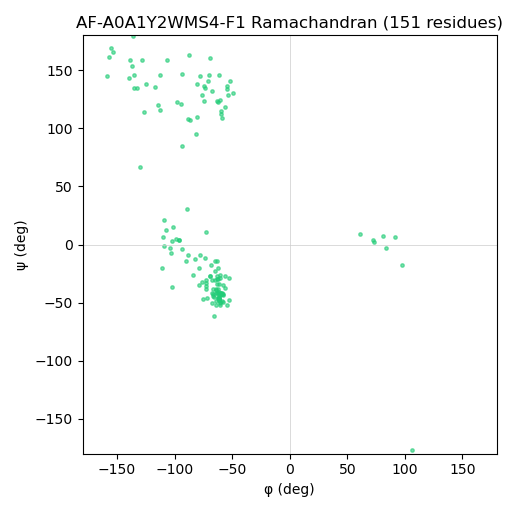A O 1
ATOM 654 N N . MET A 1 84 ? -10.145 11.888 -2.219 1.00 95.00 84 MET A N 1
ATOM 655 C CA . MET A 1 84 ? -10.903 12.887 -1.457 1.00 95.00 84 MET A CA 1
ATOM 656 C C . MET A 1 84 ? -12.093 13.414 -2.270 1.00 95.00 84 MET A C 1
ATOM 658 O O . MET A 1 84 ? -13.223 13.416 -1.786 1.00 95.00 84 MET A O 1
ATOM 662 N N . ARG A 1 85 ? -11.883 13.765 -3.547 1.00 94.31 85 ARG A N 1
ATOM 663 C CA . ARG A 1 85 ? -12.960 14.205 -4.454 1.00 94.31 85 ARG A CA 1
ATOM 664 C C . ARG A 1 85 ? -14.001 13.120 -4.710 1.00 94.31 85 ARG A C 1
ATOM 666 O O . ARG A 1 85 ? -15.167 13.438 -4.947 1.00 94.31 85 ARG A O 1
ATOM 673 N N . TRP A 1 86 ? -13.599 11.853 -4.746 1.00 93.62 86 TRP A N 1
ATOM 674 C CA . TRP A 1 86 ? -14.523 10.733 -4.899 1.00 93.62 86 TRP A CA 1
ATOM 675 C C . TRP A 1 86 ? -15.409 10.596 -3.662 1.00 93.62 86 TRP A C 1
ATOM 677 O O . TRP A 1 86 ? -16.636 10.585 -3.792 1.00 93.62 86 TRP A O 1
ATOM 687 N N . ARG A 1 87 ? -14.793 10.586 -2.471 1.00 91.50 87 ARG A N 1
ATOM 688 C CA . ARG A 1 87 ? -15.494 10.550 -1.183 1.00 91.50 87 ARG A CA 1
ATOM 689 C C . ARG A 1 87 ? -16.501 11.689 -1.063 1.00 91.50 87 ARG A C 1
ATOM 691 O O . ARG A 1 87 ? -17.672 11.439 -0.799 1.00 91.50 87 ARG A O 1
ATOM 698 N N . ASP A 1 88 ? -16.064 12.919 -1.312 1.00 89.75 88 ASP A N 1
ATOM 699 C CA . ASP A 1 88 ? -16.876 14.115 -1.068 1.00 89.75 88 ASP A CA 1
ATOM 700 C C . ASP A 1 88 ? -18.069 14.231 -2.031 1.00 89.75 88 ASP A C 1
ATOM 702 O O . ASP A 1 88 ? -19.097 14.816 -1.690 1.00 89.75 88 ASP A O 1
ATOM 706 N N . ARG A 1 89 ? -17.970 13.652 -3.236 1.00 89.56 89 ARG A N 1
ATOM 707 C CA . ARG A 1 89 ? -19.071 13.647 -4.214 1.00 89.56 89 ARG A CA 1
ATOM 708 C C . ARG A 1 89 ? -20.081 12.526 -3.986 1.00 89.56 89 ARG A C 1
ATOM 710 O O . ARG A 1 89 ? -21.236 12.667 -4.395 1.00 89.56 89 ARG A O 1
ATOM 717 N N . SER A 1 90 ? -19.681 11.415 -3.372 1.00 87.19 90 SER A N 1
ATOM 718 C CA . SER A 1 90 ? -20.578 10.278 -3.179 1.00 87.19 90 SER A CA 1
ATOM 719 C C . SER A 1 90 ? -21.366 10.414 -1.879 1.00 87.19 90 SER A C 1
ATOM 721 O O . SER A 1 90 ? -20.858 10.185 -0.784 1.00 87.19 90 SER A O 1
ATOM 723 N N . LYS A 1 91 ? -22.669 10.697 -1.992 1.00 81.50 91 LYS A N 1
ATOM 724 C CA . LYS A 1 91 ? -23.587 10.706 -0.835 1.00 81.50 91 LYS A CA 1
ATOM 725 C C . LYS A 1 91 ? -23.596 9.372 -0.074 1.00 81.50 91 LYS A C 1
ATOM 727 O O . LYS A 1 91 ? -23.846 9.365 1.125 1.00 81.50 91 LYS A O 1
ATOM 732 N N . LYS A 1 92 ? -23.297 8.259 -0.758 1.00 82.62 92 LYS A N 1
ATOM 733 C CA . LYS A 1 92 ? -23.220 6.908 -0.173 1.00 82.62 92 LYS A CA 1
ATOM 734 C C . LYS A 1 92 ? -22.046 6.734 0.793 1.00 82.62 92 LYS A C 1
ATOM 736 O O . LYS A 1 92 ? -22.039 5.784 1.568 1.00 82.62 92 LYS A O 1
ATOM 741 N N . LEU A 1 93 ? -21.062 7.629 0.728 1.00 86.19 93 LEU A N 1
ATOM 742 C CA . LEU A 1 93 ? -19.865 7.601 1.566 1.00 86.19 93 LEU A CA 1
ATOM 743 C C . LEU A 1 93 ? -19.982 8.513 2.792 1.00 86.19 93 LEU A C 1
ATOM 745 O O . LEU A 1 93 ? -19.036 8.611 3.574 1.00 86.19 93 LEU A O 1
ATOM 749 N N . SER A 1 94 ? -21.145 9.143 3.002 1.00 75.94 94 SER A N 1
ATOM 750 C CA . SER A 1 94 ? -21.445 9.864 4.239 1.00 75.94 94 SER A CA 1
ATOM 751 C C . SER A 1 94 ? -21.359 8.897 5.426 1.00 75.94 94 SER A C 1
ATOM 753 O O . SER A 1 94 ? -22.142 7.956 5.525 1.00 75.94 94 SER A O 1
ATOM 755 N N . GLY A 1 95 ? -20.365 9.097 6.295 1.00 78.06 95 GLY A N 1
ATOM 756 C CA . GLY A 1 95 ? -20.105 8.228 7.448 1.00 78.06 95 GLY A CA 1
ATOM 757 C C . GLY A 1 95 ? -19.119 7.077 7.209 1.00 78.06 95 GLY A C 1
ATOM 758 O O . GLY A 1 95 ? -18.935 6.266 8.116 1.00 78.06 95 GLY A O 1
ATOM 759 N N . SER A 1 96 ? -18.461 7.001 6.042 1.00 86.38 96 SER A N 1
ATOM 760 C CA . SER A 1 96 ? -17.316 6.096 5.850 1.00 86.38 96 SER A CA 1
ATOM 761 C C . SER A 1 96 ? -16.247 6.354 6.921 1.00 86.38 96 SER A C 1
ATOM 763 O O . SER A 1 96 ? -15.902 7.502 7.209 1.00 86.38 96 SER A O 1
ATOM 765 N N . LYS A 1 97 ? -15.733 5.270 7.514 1.00 87.56 97 LYS A N 1
ATOM 766 C CA . LYS A 1 97 ? -14.672 5.307 8.534 1.00 87.56 97 LYS A CA 1
ATOM 767 C C . LYS A 1 97 ? -13.269 5.134 7.947 1.00 87.56 97 LYS A C 1
ATOM 769 O O . LYS A 1 97 ? -12.300 5.242 8.697 1.00 87.56 97 LYS A O 1
ATOM 774 N N . ALA A 1 98 ? -13.163 4.889 6.638 1.00 94.88 98 ALA A N 1
ATOM 775 C CA . ALA A 1 98 ? -11.891 4.669 5.969 1.00 94.88 98 ALA A CA 1
ATOM 776 C C . ALA A 1 98 ? -10.983 5.896 6.121 1.00 94.88 98 ALA A C 1
ATOM 778 O O . ALA A 1 98 ? -11.337 7.018 5.740 1.00 94.88 98 ALA A O 1
ATOM 779 N N . LYS A 1 99 ? -9.783 5.682 6.660 1.00 96.81 99 LYS A N 1
ATOM 780 C CA . LYS A 1 99 ? -8.746 6.708 6.746 1.00 96.81 99 LYS A CA 1
ATOM 781 C C . LYS A 1 99 ? -8.037 6.803 5.401 1.00 96.81 99 LYS A C 1
ATOM 783 O O . LYS A 1 99 ? -7.300 5.901 5.011 1.00 96.81 99 LYS A O 1
ATOM 788 N N . ILE A 1 100 ? -8.271 7.909 4.700 1.00 97.12 100 ILE A N 1
ATOM 789 C CA . ILE A 1 100 ? -7.624 8.215 3.421 1.00 97.12 100 ILE A CA 1
ATOM 790 C C . ILE A 1 100 ? -6.400 9.082 3.694 1.00 97.12 100 ILE A C 1
ATOM 792 O O . ILE A 1 100 ? -6.535 10.184 4.230 1.00 97.12 100 ILE A O 1
ATOM 796 N N . MET A 1 101 ? -5.220 8.613 3.301 1.00 97.44 101 MET A N 1
ATOM 797 C CA . MET A 1 101 ? -3.972 9.345 3.524 1.00 97.44 101 MET A CA 1
ATOM 798 C C . MET A 1 101 ? -2.900 8.994 2.497 1.00 97.44 101 MET A C 1
ATOM 800 O O . MET A 1 101 ? -3.022 8.019 1.757 1.00 97.44 101 MET A O 1
ATOM 804 N N . LEU A 1 102 ? -1.851 9.810 2.428 1.00 98.31 102 LEU A N 1
ATOM 805 C CA . LEU A 1 102 ? -0.703 9.518 1.576 1.00 98.31 102 LEU A CA 1
ATOM 806 C C . LEU A 1 102 ? 0.123 8.391 2.207 1.00 98.31 102 LEU A C 1
ATOM 808 O O . LEU A 1 102 ? 0.408 8.437 3.402 1.00 98.31 102 LEU A O 1
ATOM 812 N N . PHE A 1 103 ? 0.539 7.394 1.424 1.00 98.56 103 PHE A N 1
ATOM 813 C CA . PHE A 1 103 ? 1.305 6.271 1.967 1.00 98.56 103 PHE A CA 1
ATOM 814 C C . PHE A 1 103 ? 2.646 6.727 2.550 1.00 98.56 103 PHE A C 1
ATOM 816 O O . PHE A 1 103 ? 3.059 6.289 3.619 1.00 98.56 103 PHE A O 1
ATOM 823 N N . GLY A 1 104 ? 3.293 7.690 1.891 1.00 98.06 104 GLY A N 1
ATOM 824 C CA . GLY A 1 104 ? 4.544 8.266 2.372 1.00 98.06 104 GLY A CA 1
ATOM 825 C C . GLY A 1 104 ? 4.404 9.190 3.581 1.00 98.06 104 GLY A C 1
ATOM 826 O O . GLY A 1 104 ? 5.382 9.842 3.936 1.00 98.06 104 GLY A O 1
ATOM 827 N N . GLU A 1 105 ? 3.246 9.249 4.251 1.00 97.88 105 GLU A N 1
ATOM 828 C CA . GLU A 1 105 ? 3.186 9.719 5.645 1.00 97.88 105 GLU A CA 1
ATOM 829 C C . GLU A 1 105 ? 4.020 8.832 6.575 1.00 97.88 105 GLU A C 1
ATOM 831 O O . GLU A 1 105 ? 4.610 9.334 7.529 1.00 97.88 105 GLU A O 1
ATOM 836 N N . PHE A 1 106 ? 4.164 7.550 6.236 1.00 98.00 106 PHE A N 1
ATOM 837 C CA . PHE A 1 106 ? 4.986 6.584 6.963 1.00 98.00 106 PHE A CA 1
ATOM 838 C C . PHE A 1 106 ? 6.432 6.554 6.450 1.00 98.00 106 PHE A C 1
ATOM 840 O O . PHE A 1 106 ? 7.103 5.528 6.495 1.00 98.00 106 PHE A O 1
ATOM 847 N N . SER A 1 107 ? 6.953 7.678 5.949 1.00 96.69 107 SER A N 1
ATOM 848 C CA . SER A 1 107 ? 8.318 7.747 5.413 1.00 96.69 107 SER A CA 1
ATOM 849 C C . SER A 1 107 ? 9.410 7.513 6.453 1.00 96.69 107 SER A C 1
ATOM 851 O O . SER A 1 107 ? 10.485 7.029 6.100 1.00 96.69 107 SER A O 1
ATOM 853 N N . GLY A 1 108 ? 9.149 7.881 7.712 1.00 93.12 108 GLY A N 1
ATOM 854 C CA . GLY A 1 108 ? 10.144 7.906 8.786 1.00 93.12 108 GLY A CA 1
ATOM 855 C C . GLY A 1 108 ? 11.169 9.042 8.662 1.00 93.12 108 GLY A C 1
ATOM 856 O O . GLY A 1 108 ? 12.076 9.135 9.479 1.00 93.12 108 GLY A O 1
ATOM 857 N N . THR A 1 109 ? 11.038 9.934 7.671 1.00 90.75 109 THR A N 1
ATOM 858 C CA . THR A 1 109 ? 12.019 11.005 7.391 1.00 90.75 109 THR A CA 1
ATOM 859 C C . THR A 1 109 ? 11.623 12.366 7.974 1.00 90.75 109 THR A C 1
ATOM 861 O O . THR A 1 109 ? 12.275 13.379 7.719 1.00 90.75 109 THR A O 1
ATOM 864 N N . GLY A 1 110 ? 10.522 12.426 8.731 1.00 88.44 110 GLY A N 1
ATOM 865 C CA . GLY A 1 110 ? 9.947 13.675 9.245 1.00 88.44 110 GLY A CA 1
ATOM 866 C C . GLY A 1 110 ? 9.252 14.532 8.177 1.00 88.44 110 GLY A C 1
ATOM 867 O O . GLY A 1 110 ? 8.756 15.616 8.483 1.00 88.44 110 GLY A O 1
ATOM 868 N N . ARG A 1 111 ? 9.192 14.065 6.923 1.00 91.38 111 ARG A N 1
ATOM 869 C CA . ARG A 1 111 ? 8.462 14.701 5.819 1.00 91.38 111 ARG A CA 1
ATOM 870 C C . ARG A 1 111 ? 7.677 13.661 5.035 1.00 91.38 111 ARG A C 1
ATOM 872 O O . ARG A 1 111 ? 8.141 12.540 4.854 1.00 91.38 111 ARG A O 1
ATOM 879 N N . LYS A 1 112 ? 6.509 14.054 4.530 1.00 92.50 112 LYS A N 1
ATOM 880 C CA . LYS A 1 112 ? 5.703 13.194 3.661 1.00 92.50 112 LYS A CA 1
ATOM 881 C C . LYS A 1 112 ? 6.419 12.977 2.328 1.00 92.50 112 LYS A C 1
ATOM 883 O O . LYS A 1 112 ? 6.870 13.941 1.708 1.00 92.50 112 LYS A O 1
ATOM 888 N N . GLU A 1 113 ? 6.491 11.730 1.888 1.00 96.88 113 GLU A N 1
ATOM 889 C CA . GLU A 1 113 ? 7.013 11.350 0.574 1.00 96.88 113 GLU A CA 1
ATOM 890 C C . GLU A 1 113 ? 5.886 10.924 -0.374 1.00 96.88 113 GLU A C 1
ATOM 892 O O . GLU A 1 113 ? 4.809 10.527 0.061 1.00 96.88 113 GLU A O 1
ATOM 897 N N . VAL A 1 114 ? 6.151 10.974 -1.679 1.00 97.12 114 VAL A N 1
ATOM 898 C CA . VAL A 1 114 ? 5.300 10.355 -2.704 1.00 97.12 114 VAL A CA 1
ATOM 899 C C . VAL A 1 114 ? 6.050 9.194 -3.345 1.00 97.12 114 VAL A C 1
ATOM 901 O O . VAL A 1 114 ? 7.272 9.262 -3.521 1.00 97.12 114 VAL A O 1
ATOM 904 N N . VAL A 1 115 ? 5.317 8.149 -3.716 1.00 96.25 115 VAL A N 1
ATOM 905 C CA . VAL A 1 115 ? 5.808 7.096 -4.605 1.00 96.25 115 VAL A CA 1
ATOM 906 C C . VAL A 1 115 ? 5.553 7.578 -6.027 1.00 96.25 115 VAL A C 1
ATOM 908 O O . VAL A 1 115 ? 4.407 7.666 -6.460 1.00 96.25 115 VAL A O 1
ATOM 911 N N . GLN A 1 116 ? 6.615 7.970 -6.730 1.00 91.12 116 GLN A N 1
ATOM 912 C CA . GLN A 1 116 ? 6.494 8.415 -8.120 1.00 91.12 116 GLN A CA 1
ATOM 913 C C . GLN A 1 116 ? 6.171 7.226 -9.022 1.00 91.12 116 GLN A C 1
ATOM 915 O O . GLN A 1 116 ? 6.740 6.151 -8.837 1.00 91.12 116 GLN A O 1
ATOM 920 N N . ASP A 1 117 ? 5.300 7.436 -10.008 1.00 88.25 117 ASP A N 1
ATOM 921 C CA . ASP A 1 117 ? 4.994 6.421 -11.014 1.00 88.25 117 ASP A CA 1
ATOM 922 C C . ASP A 1 117 ? 6.277 6.033 -11.781 1.00 88.25 117 ASP A C 1
ATOM 924 O O . ASP A 1 117 ? 6.864 6.876 -12.473 1.00 88.25 117 ASP A O 1
ATOM 928 N N . PRO A 1 118 ? 6.750 4.777 -11.663 1.00 88.44 118 PRO A N 1
ATOM 929 C CA . PRO A 1 118 ? 8.008 4.362 -12.268 1.00 88.44 118 PRO A CA 1
ATOM 930 C C . PRO A 1 118 ? 7.894 4.099 -13.777 1.00 88.44 118 PRO A C 1
ATOM 932 O O . PRO A 1 118 ? 8.916 3.906 -14.443 1.00 88.44 118 PRO A O 1
ATOM 935 N N . TYR A 1 119 ? 6.678 4.087 -14.339 1.00 83.06 119 TYR A N 1
ATOM 936 C CA . TYR A 1 119 ? 6.396 3.550 -15.670 1.00 83.06 119 TYR A CA 1
ATOM 937 C C . TYR A 1 119 ? 7.241 4.181 -16.790 1.00 83.06 119 TYR A C 1
ATOM 939 O O . TYR A 1 119 ? 7.705 3.465 -17.686 1.00 83.06 119 TYR A O 1
ATOM 947 N N . TYR A 1 120 ? 7.506 5.489 -16.697 1.00 79.94 120 TYR A N 1
ATOM 948 C CA . TYR A 1 120 ? 8.214 6.282 -17.713 1.00 79.94 120 TYR A CA 1
ATOM 949 C C . TYR A 1 120 ? 9.685 6.587 -17.383 1.00 79.94 120 TYR A C 1
ATOM 951 O O . TYR A 1 120 ? 10.335 7.312 -18.132 1.00 79.94 120 TYR A O 1
ATOM 959 N N . VAL A 1 121 ? 10.216 6.068 -16.270 1.00 76.94 121 VAL A N 1
ATOM 960 C CA . VAL A 1 121 ? 11.510 6.518 -15.711 1.00 76.94 121 VAL A CA 1
ATOM 961 C C . VAL A 1 121 ? 12.612 5.452 -15.823 1.00 76.94 121 VAL A C 1
ATOM 963 O O . VAL A 1 121 ? 13.794 5.783 -15.822 1.00 76.94 121 VAL A O 1
ATOM 966 N N . GLY A 1 122 ? 12.248 4.178 -16.001 1.00 80.44 122 GLY A N 1
ATOM 967 C CA . GLY A 1 122 ? 13.193 3.065 -16.170 1.00 80.44 122 GLY A CA 1
ATOM 968 C C . GLY A 1 122 ? 13.301 2.165 -14.935 1.00 80.44 122 GLY A C 1
ATOM 969 O O . GLY A 1 122 ? 12.569 2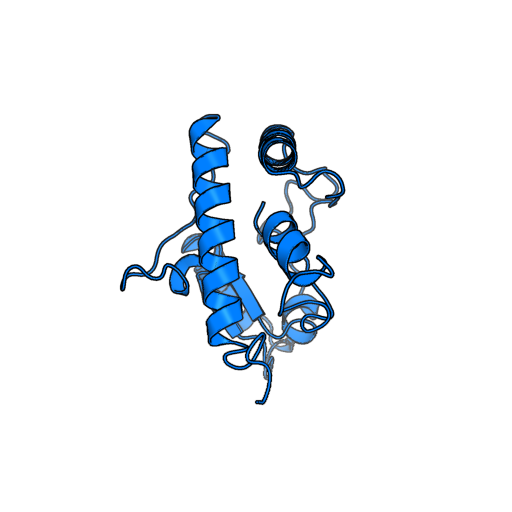.339 -13.966 1.00 80.44 122 GLY A O 1
ATOM 970 N N . ARG A 1 123 ? 14.190 1.159 -14.978 1.00 81.19 123 ARG A N 1
ATOM 971 C CA . ARG A 1 123 ? 14.258 0.086 -13.959 1.00 81.19 123 ARG A CA 1
ATOM 972 C C . ARG A 1 123 ? 14.566 0.592 -12.548 1.00 81.19 123 ARG A C 1
ATOM 974 O O . ARG A 1 123 ? 13.899 0.166 -11.613 1.00 81.19 123 ARG A O 1
ATOM 981 N N . ASP A 1 124 ? 15.477 1.549 -12.404 1.00 90.06 124 ASP A N 1
ATOM 982 C CA . ASP A 1 124 ? 15.858 2.100 -11.093 1.00 90.06 124 ASP A CA 1
ATOM 983 C C . ASP A 1 124 ? 14.672 2.754 -10.363 1.00 90.06 124 ASP A C 1
ATOM 985 O O . ASP A 1 124 ? 14.631 2.804 -9.134 1.00 90.06 124 ASP A O 1
ATOM 989 N N . ALA A 1 125 ? 13.665 3.226 -11.105 1.00 93.81 125 ALA A N 1
ATOM 990 C CA . ALA A 1 125 ? 12.456 3.782 -10.513 1.00 93.81 125 ALA A CA 1
ATOM 991 C C . ALA A 1 125 ? 11.555 2.705 -9.891 1.00 93.81 125 ALA A C 1
ATOM 993 O O . ALA A 1 125 ? 10.922 2.973 -8.870 1.00 93.81 125 ALA A O 1
ATOM 994 N N . PHE A 1 126 ? 11.518 1.491 -10.454 1.00 96.50 126 PHE A N 1
ATOM 995 C CA . PHE A 1 126 ? 10.789 0.365 -9.857 1.00 96.50 126 PHE A CA 1
ATOM 996 C C . PHE A 1 126 ? 11.445 -0.072 -8.549 1.00 96.50 126 PHE A C 1
ATOM 998 O O . PHE A 1 126 ? 10.741 -0.278 -7.563 1.00 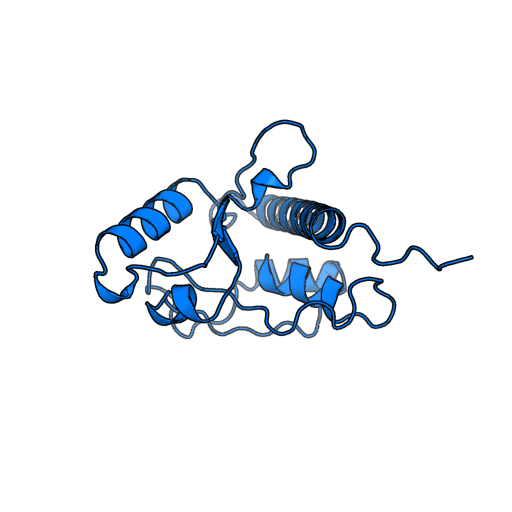96.50 126 PHE A O 1
ATOM 1005 N N . GLU A 1 127 ? 12.777 -0.115 -8.518 1.00 96.88 127 GLU A N 1
ATOM 1006 C CA . GLU A 1 127 ? 13.536 -0.410 -7.301 1.00 96.88 127 GLU A CA 1
ATOM 1007 C C . GLU A 1 127 ? 13.280 0.644 -6.218 1.00 96.88 127 GLU A C 1
ATOM 1009 O O . GLU A 1 127 ? 12.918 0.327 -5.088 1.00 96.88 127 GLU A O 1
ATOM 1014 N N . LYS A 1 128 ? 13.342 1.929 -6.578 1.00 96.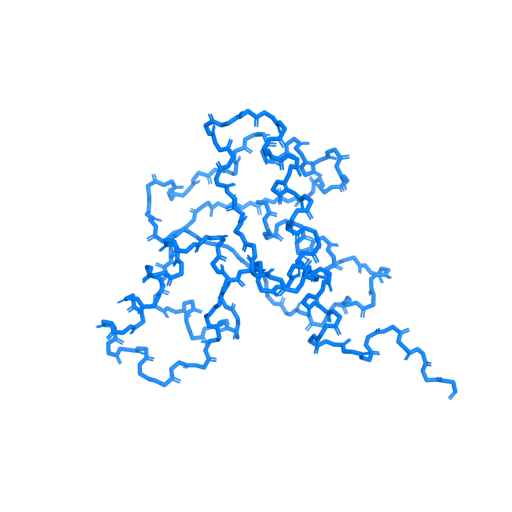31 128 LYS A N 1
ATOM 1015 C CA . LYS A 1 128 ? 13.011 3.016 -5.651 1.00 96.31 128 LYS A CA 1
ATOM 1016 C C . LYS A 1 128 ? 11.576 2.918 -5.120 1.00 96.31 128 LYS A C 1
ATOM 1018 O O . LYS A 1 128 ? 11.350 3.142 -3.930 1.00 96.31 128 LYS A O 1
ATOM 1023 N N . ALA A 1 129 ? 10.610 2.598 -5.982 1.00 97.44 129 ALA A N 1
ATOM 1024 C CA . ALA A 1 129 ? 9.221 2.412 -5.579 1.00 97.44 129 ALA A CA 1
ATOM 1025 C C . ALA A 1 129 ? 9.066 1.218 -4.626 1.00 97.44 129 ALA A C 1
ATOM 1027 O O . ALA A 1 129 ? 8.313 1.317 -3.657 1.00 97.44 129 ALA A O 1
ATOM 1028 N N . TYR A 1 130 ? 9.796 0.124 -4.859 1.00 98.25 130 TYR A N 1
ATOM 1029 C CA . TYR A 1 130 ? 9.859 -1.015 -3.947 1.00 98.25 130 TYR A CA 1
ATOM 1030 C C . TYR A 1 130 ? 10.402 -0.598 -2.574 1.00 98.25 130 TYR A C 1
ATOM 1032 O O . TYR A 1 130 ? 9.719 -0.802 -1.571 1.00 98.25 130 TYR A O 1
ATOM 1040 N N . GLU A 1 131 ? 11.555 0.073 -2.530 1.00 97.88 131 GLU A N 1
ATOM 1041 C CA . GLU A 1 131 ? 12.190 0.537 -1.289 1.00 97.88 131 GLU A CA 1
ATOM 1042 C C . GLU A 1 131 ? 11.277 1.469 -0.480 1.00 97.88 131 GLU A C 1
ATOM 1044 O O . GLU A 1 131 ? 11.138 1.336 0.740 1.00 97.88 131 GLU A O 1
ATOM 1049 N N . GLN A 1 132 ? 10.587 2.392 -1.158 1.00 98.19 132 GLN A N 1
ATOM 1050 C CA . GLN A 1 132 ? 9.588 3.249 -0.522 1.00 98.19 132 GLN A CA 1
ATOM 1051 C C . GLN A 1 132 ? 8.405 2.432 0.011 1.00 98.19 132 GLN A C 1
ATOM 1053 O O . GLN A 1 132 ? 8.046 2.582 1.177 1.00 98.19 132 GLN A O 1
ATOM 1058 N N . CYS A 1 133 ? 7.832 1.526 -0.790 1.00 98.56 133 CYS A N 1
ATOM 1059 C CA . CYS A 1 133 ? 6.725 0.675 -0.350 1.00 98.56 133 CYS A CA 1
ATOM 1060 C C . CYS A 1 133 ? 7.114 -0.179 0.859 1.00 98.56 133 CYS A C 1
ATOM 1062 O O . CYS A 1 133 ? 6.325 -0.297 1.795 1.00 98.56 133 CYS A O 1
ATOM 1064 N N . LYS A 1 134 ? 8.323 -0.748 0.865 1.00 98.62 134 LYS A N 1
ATOM 1065 C CA . LYS A 1 134 ? 8.832 -1.569 1.965 1.00 98.62 134 LYS A CA 1
ATOM 1066 C C . LYS A 1 134 ? 8.973 -0.746 3.235 1.00 98.62 134 LYS A C 1
ATOM 1068 O O . LYS A 1 134 ? 8.396 -1.115 4.255 1.00 98.62 134 LYS A O 1
ATOM 1073 N N . ARG A 1 135 ? 9.656 0.399 3.154 1.00 98.38 135 ARG A N 1
ATOM 1074 C CA . ARG A 1 135 ? 9.842 1.309 4.291 1.00 98.38 135 ARG A CA 1
ATOM 1075 C C . ARG A 1 135 ? 8.509 1.794 4.860 1.00 98.38 135 ARG A C 1
ATOM 1077 O O . ARG A 1 135 ? 8.299 1.713 6.066 1.00 98.38 135 ARG A O 1
ATOM 1084 N N . PHE A 1 136 ? 7.599 2.258 4.005 1.00 98.62 136 PHE A N 1
ATOM 1085 C CA . PHE A 1 136 ? 6.313 2.802 4.448 1.00 98.62 136 PHE A CA 1
ATOM 1086 C C . PHE A 1 136 ? 5.430 1.716 5.072 1.00 98.62 136 PHE A C 1
ATOM 1088 O O . PHE A 1 136 ? 4.788 1.969 6.088 1.00 98.62 136 PHE A O 1
ATOM 1095 N N . SER A 1 137 ? 5.447 0.498 4.516 1.00 98.56 137 SER A N 1
ATOM 1096 C CA . SER A 1 137 ? 4.729 -0.652 5.083 1.00 98.56 137 SER A CA 1
ATOM 1097 C C . SER A 1 137 ? 5.225 -0.985 6.487 1.00 98.56 137 SER A C 1
ATOM 1099 O O . SER A 1 137 ? 4.416 -1.106 7.402 1.00 98.56 137 SER A O 1
ATOM 1101 N N . THR A 1 138 ? 6.545 -1.103 6.666 1.00 97.88 138 THR A N 1
ATOM 1102 C CA . THR A 1 138 ? 7.153 -1.417 7.966 1.00 97.88 138 THR A CA 1
ATOM 1103 C C . THR A 1 138 ? 6.811 -0.353 9.004 1.00 97.88 138 THR A C 1
ATOM 1105 O O . THR A 1 138 ? 6.276 -0.683 10.057 1.00 97.88 138 THR A O 1
ATOM 1108 N N . ASN A 1 139 ? 7.015 0.925 8.676 1.00 97.94 139 ASN A N 1
ATOM 1109 C CA . ASN A 1 139 ? 6.749 2.028 9.599 1.00 97.94 139 ASN A CA 1
ATOM 1110 C C . ASN A 1 139 ? 5.259 2.137 9.968 1.00 97.94 139 ASN A C 1
ATOM 1112 O O . ASN A 1 139 ? 4.921 2.422 11.116 1.00 97.94 139 ASN A O 1
ATOM 1116 N N . PHE A 1 140 ? 4.354 1.900 9.010 1.00 98.00 140 PHE A N 1
ATOM 1117 C CA . PHE A 1 140 ? 2.923 1.838 9.300 1.00 98.00 140 PHE A CA 1
ATOM 1118 C C . PHE A 1 140 ? 2.602 0.712 10.282 1.00 98.00 140 PHE A C 1
ATOM 1120 O O . PHE A 1 140 ? 1.883 0.944 11.248 1.00 98.00 140 PHE A O 1
ATOM 1127 N N . LEU A 1 141 ? 3.125 -0.493 10.042 1.00 97.94 141 LEU A N 1
ATOM 1128 C CA . LEU A 1 141 ? 2.863 -1.659 10.885 1.00 97.94 141 LEU A CA 1
ATOM 1129 C C . LEU A 1 141 ? 3.402 -1.465 12.306 1.00 97.94 141 LEU A C 1
ATOM 1131 O O . LEU A 1 141 ? 2.682 -1.750 13.258 1.00 97.94 141 LEU A O 1
ATOM 1135 N N . GLU A 1 142 ? 4.601 -0.900 12.456 1.00 96.25 142 GLU A N 1
ATOM 1136 C CA . GLU A 1 142 ? 5.174 -0.546 13.761 1.00 96.25 142 GLU A CA 1
ATOM 1137 C C . GLU A 1 142 ? 4.300 0.462 14.517 1.00 96.25 142 GLU A C 1
ATOM 1139 O O . GLU A 1 142 ? 4.065 0.321 15.716 1.00 96.25 142 GLU A O 1
ATOM 1144 N N . GLN A 1 143 ? 3.780 1.476 13.821 1.00 95.56 143 GLN A N 1
ATOM 1145 C CA . GLN A 1 143 ? 2.915 2.481 14.434 1.00 95.56 143 GLN A CA 1
ATOM 1146 C C . GLN A 1 143 ? 1.513 1.940 14.754 1.00 95.56 143 GLN A C 1
ATOM 1148 O O . GLN A 1 143 ? 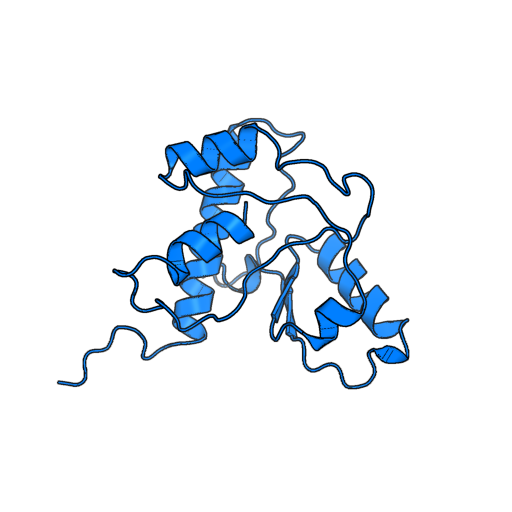0.922 2.318 15.766 1.00 95.56 143 GLN A O 1
ATOM 1153 N N . ALA A 1 144 ? 0.955 1.101 13.882 1.00 95.94 144 ALA A N 1
ATOM 1154 C CA . ALA A 1 144 ? -0.387 0.544 14.028 1.00 95.94 144 ALA A CA 1
ATOM 1155 C C . ALA A 1 144 ? -0.439 -0.573 15.079 1.00 95.94 144 ALA A C 1
ATOM 1157 O O . ALA A 1 144 ? -1.447 -0.711 15.772 1.00 95.94 144 ALA A O 1
ATOM 1158 N N . PHE A 1 145 ? 0.648 -1.334 15.222 1.00 96.12 145 PHE A N 1
ATOM 1159 C CA . PHE A 1 145 ? 0.769 -2.461 16.143 1.00 96.12 145 PHE A CA 1
ATOM 1160 C C . PHE A 1 145 ? 2.055 -2.340 16.975 1.00 96.12 145 PHE A C 1
ATOM 1162 O O . PHE A 1 145 ? 2.945 -3.182 16.857 1.00 96.12 145 PHE A O 1
ATOM 1169 N N . PRO A 1 146 ? 2.166 -1.328 17.855 1.00 93.25 146 PRO A N 1
ATOM 1170 C CA . PRO A 1 146 ? 3.397 -1.048 18.602 1.00 93.25 146 PRO A CA 1
ATOM 1171 C C . PRO A 1 146 ? 3.816 -2.173 19.555 1.00 93.25 146 PRO A C 1
ATOM 1173 O O . PRO A 1 146 ? 4.941 -2.166 20.057 1.00 93.25 146 PRO A O 1
ATOM 1176 N N . ASP A 1 147 ? 2.923 -3.122 19.830 1.00 92.56 147 ASP A N 1
ATOM 1177 C CA . ASP A 1 147 ? 3.167 -4.264 20.709 1.00 92.56 147 ASP A CA 1
ATOM 1178 C C . ASP A 1 147 ? 3.395 -5.578 19.944 1.00 92.56 147 ASP A C 1
ATOM 1180 O O . ASP A 1 147 ? 3.720 -6.597 20.552 1.00 92.56 147 ASP A O 1
ATOM 1184 N N . ALA A 1 148 ? 3.294 -5.567 18.610 1.00 85.88 148 ALA A N 1
ATOM 1185 C CA . ALA A 1 148 ? 3.631 -6.725 17.791 1.00 85.88 148 ALA A CA 1
ATOM 1186 C C . ALA A 1 148 ? 5.127 -7.058 17.940 1.00 85.88 148 ALA A C 1
ATOM 1188 O O . ALA A 1 148 ? 5.995 -6.215 17.726 1.00 85.88 148 ALA A O 1
ATOM 1189 N N . GLY A 1 149 ? 5.439 -8.295 18.338 1.00 69.56 149 GLY A N 1
ATOM 1190 C CA . GLY A 1 149 ? 6.819 -8.763 18.524 1.00 69.56 149 GLY A CA 1
ATOM 1191 C C . GLY A 1 149 ? 7.459 -8.416 19.874 1.00 69.56 149 GLY A C 1
ATOM 1192 O O . GLY A 1 149 ? 8.571 -8.869 20.146 1.00 69.56 149 GLY A O 1
ATOM 1193 N N . LYS A 1 150 ? 6.769 -7.684 20.759 1.00 70.69 150 LYS A N 1
ATOM 1194 C CA . LYS A 1 150 ? 7.175 -7.579 22.165 1.00 70.69 150 LYS A CA 1
ATOM 1195 C C . LYS A 1 150 ? 6.677 -8.818 22.904 1.00 70.69 150 LYS A C 1
ATOM 1197 O O . LYS A 1 150 ? 5.530 -8.871 23.337 1.00 70.69 150 LYS A O 1
ATOM 1202 N N . THR A 1 151 ? 7.526 -9.834 23.037 1.00 54.94 151 THR A N 1
ATOM 1203 C CA . THR A 1 151 ? 7.262 -10.955 23.948 1.00 54.94 151 THR A CA 1
ATOM 1204 C C . THR A 1 151 ? 7.049 -10.384 25.348 1.00 54.94 151 THR A C 1
ATOM 1206 O O . THR A 1 151 ? 7.948 -9.735 25.884 1.00 54.94 151 THR A O 1
ATOM 1209 N N . THR A 1 152 ? 5.869 -10.585 25.940 1.00 51.88 152 THR A N 1
ATOM 1210 C CA . THR A 1 152 ? 5.674 -10.348 27.375 1.00 51.88 152 THR A CA 1
ATOM 1211 C C . THR A 1 152 ? 6.648 -11.248 28.123 1.00 51.88 152 THR A C 1
ATOM 1213 O O . THR A 1 152 ? 6.508 -12.471 28.069 1.00 51.88 152 THR A O 1
ATOM 1216 N N . ALA A 1 153 ? 7.666 -10.632 28.724 1.00 42.06 153 ALA A N 1
ATOM 1217 C CA . ALA A 1 153 ? 8.545 -11.274 29.691 1.00 42.06 153 ALA A CA 1
ATOM 1218 C C . ALA A 1 153 ? 7.770 -11.647 30.961 1.00 42.06 153 ALA A C 1
ATOM 1220 O O . ALA A 1 153 ? 6.821 -10.902 31.306 1.00 42.06 153 ALA A O 1
#

Solvent-accessible surface area (backbone atoms only — not comparable to full-atom values): 8981 Å² total; per-residue (Å²): 99,56,51,52,49,44,47,55,48,32,70,30,85,88,35,62,44,40,76,73,59,90,82,86,77,77,62,33,95,59,58,89,55,54,66,39,66,71,55,68,64,50,51,52,53,36,39,77,70,71,49,76,84,71,81,62,61,38,32,50,66,54,78,62,54,43,69,77,32,69,65,43,70,17,51,33,72,66,51,37,52,50,52,52,56,50,49,76,68,36,77,88,46,70,83,51,76,37,45,74,42,53,43,20,66,28,52,85,72,91,50,75,46,64,51,66,81,31,87,89,71,46,71,70,35,43,52,52,40,46,54,50,36,47,47,20,43,52,45,40,49,48,69,76,41,74,61,54,73,60,75,85,124

Mean predicted aligned error: 3.87 Å

Radius of gyration: 15.82 Å; Cα contacts (8 Å, |Δi|>4): 203; chains: 1; bounding box: 39×31×48 Å

Foldseek 3Di:
DLQLLLCVQQCPPPHLNDPVDDDTDDEDCDAPQAQHWPDVLLQVLCVVVVSNPDTDGYGHDDPCCLAVAQEDEDQDPVSLVSVVVVLVPDPSNVPRNYHYYHLQVLVVPPDRDHLDDCPPPDNVSSNVSSVSSNSSSVSCCCVVCVCRPVDDD

pLDDT: mean 93.38, std 8.35, range [42.06, 98.62]

Sequence (153 aa):
MAEGVFRSIVKDQSSPYYNLIDRVDSCGTGGYHTGDEPDSRTMSTLESHGITNYTHAARKLRDSDFQDFDYIFAMDNANLADLMRWRDRSKKLSGSKAKIMLFGEFSGTGRKEVVQDPYYVGRDAFEKAYEQCKRFSTNFLEQAFPDAGKTTA

Nearest PDB structures (foldseek):
  5jnr-assembly1_A  TM=9.411E-01  e=7.441E-10  Homo sapiens
  6y2v-assembly1_A  TM=9.377E-01  e=2.283E-09  Homo sapiens
  7btg-assembly1_A  TM=8.984E-01  e=6.230E-08  Drosophila melanogaster
  4lrq-assembly2_D  TM=8.882E-01  e=1.902E-06  Vibrio cholerae O395
  4pic-assembly1_B  TM=8.138E-01  e=3.884E-03  Geobacillus stearothermophilus

Secondary structure (DSSP, 8-state):
-HHHHHHHHHS-TTSTTTTT-S-----BSS-TTTTPPPPHHHHHHHHHTT--S------B--TTHHHH-SEEEESSHHHHHHHHHHHHH-GGGTT---EEEETBTT-SSSS-B-----TTT-HHHHHHHHHHHHHHHHHHHHHH-TTTT----